Protein AF-A0A9E5WA90-F1 (afdb_monomer_lite)

Radius of gyration: 13.84 Å; chains: 1; bounding box: 31×18×41 Å

Foldseek 3Di:
DDDDDDADPVDPVNVVLCVQLVADAPDFDDDPSHTPDHPDDDDPVVVVVVVVVVVCVVPVPDPPDD

Sequence (66 aa):
MIDVSEWDMRTLEGIKRFKEIGAKSLPGIAMDNEIVYSSIIPGQEILKEEILKRFRKKNPTKTIQP

pLDDT: mean 91.38, std 10.35, range [49.97, 98.31]

Secondary structure (DSSP, 8-state):
--------TTSHHHHHHHHHTT--SSSEEEETTEEEEES-PPPHHHHHHHHHHHHHHH-TT-----

Structure (mmCIF, N/CA/C/O backbone):
data_AF-A0A9E5WA90-F1
#
_entry.id   AF-A0A9E5WA90-F1
#
loop_
_atom_site.group_PDB
_atom_site.id
_atom_site.type_symbol
_atom_site.label_atom_id
_atom_site.label_alt_id
_atom_site.label_comp_id
_atom_site.label_asym_id
_atom_site.label_entity_id
_atom_site.label_seq_id
_atom_site.pdbx_PDB_ins_code
_atom_site.Cartn_x
_atom_site.Cartn_y
_atom_site.Cartn_z
_atom_site.occupancy
_atom_site.B_iso_or_equiv
_atom_site.auth_seq_id
_atom_site.auth_comp_id
_atom_site.auth_asym_id
_atom_site.auth_atom_id
_atom_site.pdbx_PDB_model_num
ATOM 1 N N . MET A 1 1 ? -11.091 -11.109 9.700 1.00 81.19 1 MET A N 1
ATOM 2 C CA . MET A 1 1 ? -9.932 -11.617 8.941 1.00 81.19 1 MET A CA 1
ATOM 3 C C . MET A 1 1 ? -9.554 -10.537 7.941 1.00 81.19 1 MET A C 1
ATOM 5 O O . MET A 1 1 ? -10.469 -9.952 7.375 1.00 81.19 1 MET A O 1
ATOM 9 N N . ILE A 1 2 ? -8.271 -10.195 7.828 1.00 88.69 2 ILE A N 1
ATOM 10 C CA . ILE A 1 2 ? -7.768 -9.216 6.852 1.00 88.69 2 ILE A CA 1
ATOM 11 C C . ILE A 1 2 ? -7.174 -10.024 5.703 1.00 88.69 2 ILE A C 1
ATOM 13 O O . ILE A 1 2 ? -6.457 -10.985 5.971 1.00 88.69 2 ILE A O 1
ATOM 17 N N . ASP A 1 3 ? -7.497 -9.652 4.469 1.00 94.62 3 ASP A N 1
ATOM 18 C CA . ASP A 1 3 ? -6.863 -10.216 3.280 1.00 94.62 3 ASP A CA 1
ATOM 19 C C . ASP A 1 3 ? -5.648 -9.365 2.897 1.00 94.62 3 ASP A C 1
ATOM 21 O O . ASP A 1 3 ? -5.708 -8.132 2.949 1.00 94.62 3 ASP A O 1
ATOM 25 N N . VAL A 1 4 ? -4.536 -10.020 2.577 1.00 94.62 4 VAL A N 1
ATOM 26 C CA . VAL A 1 4 ? -3.246 -9.374 2.323 1.00 94.62 4 VAL A CA 1
ATOM 27 C C . VAL A 1 4 ? -2.643 -9.973 1.065 1.00 94.62 4 VAL A C 1
ATOM 29 O O . VAL A 1 4 ? -2.567 -11.189 0.911 1.00 94.62 4 VAL A O 1
ATOM 32 N N . SER A 1 5 ? -2.176 -9.109 0.173 1.00 95.62 5 SER A N 1
ATOM 33 C CA . SER A 1 5 ? -1.480 -9.505 -1.047 1.00 95.62 5 SER A CA 1
ATOM 34 C C . SER A 1 5 ? -0.272 -8.602 -1.266 1.00 95.62 5 SER A C 1
ATOM 36 O O . SER A 1 5 ? -0.308 -7.415 -0.936 1.00 95.62 5 SER A O 1
ATOM 38 N N . GLU A 1 6 ? 0.789 -9.169 -1.830 1.00 95.69 6 GLU A N 1
ATOM 39 C CA . GLU A 1 6 ? 1.993 -8.451 -2.236 1.00 95.69 6 GLU A CA 1
ATOM 40 C C . GLU A 1 6 ? 2.106 -8.496 -3.758 1.00 95.69 6 GLU A C 1
ATOM 42 O O . GLU A 1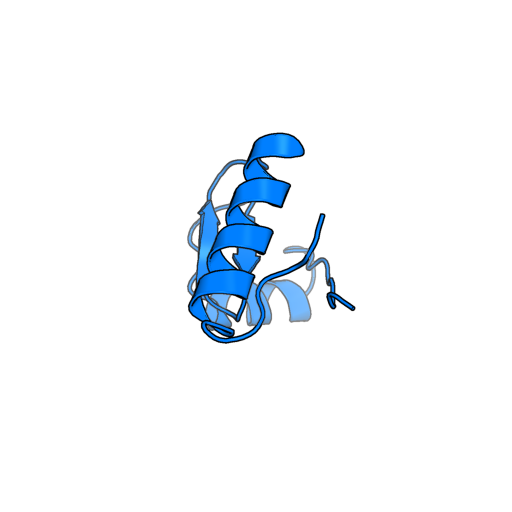 6 ? 1.880 -9.535 -4.377 1.00 95.69 6 GLU A O 1
ATOM 47 N N . TRP A 1 7 ? 2.458 -7.362 -4.362 1.00 96.12 7 TRP A N 1
ATOM 48 C CA . TRP A 1 7 ? 2.610 -7.244 -5.806 1.00 96.12 7 TRP A CA 1
ATOM 49 C C . TRP A 1 7 ? 4.006 -6.753 -6.164 1.00 96.12 7 TRP A C 1
ATOM 51 O O . TRP A 1 7 ? 4.462 -5.720 -5.673 1.00 96.12 7 TRP A O 1
ATOM 61 N N . ASP A 1 8 ? 4.654 -7.473 -7.077 1.00 96.12 8 ASP A N 1
ATOM 62 C CA . ASP A 1 8 ? 6.000 -7.169 -7.553 1.00 96.12 8 ASP A CA 1
ATOM 63 C C . ASP A 1 8 ? 5.953 -6.406 -8.885 1.00 96.12 8 ASP A C 1
ATOM 65 O O . ASP A 1 8 ? 5.373 -6.873 -9.870 1.00 96.12 8 ASP A O 1
ATOM 69 N N . MET A 1 9 ? 6.624 -5.254 -8.944 1.00 95.69 9 MET A N 1
ATOM 70 C CA . MET A 1 9 ? 6.709 -4.410 -10.142 1.00 95.69 9 MET A CA 1
ATOM 71 C C . MET A 1 9 ? 7.507 -5.021 -11.298 1.00 95.69 9 MET A C 1
ATOM 73 O O . MET A 1 9 ? 7.470 -4.495 -12.409 1.00 95.69 9 MET A O 1
ATOM 77 N N . ARG A 1 10 ? 8.194 -6.143 -11.072 1.00 96.75 10 ARG A N 1
ATOM 78 C CA . ARG A 1 10 ? 8.832 -6.949 -12.123 1.00 96.75 10 ARG A CA 1
ATOM 79 C C . ARG A 1 10 ? 7.834 -7.843 -12.869 1.00 96.75 10 ARG A C 1
ATOM 81 O O . ARG A 1 10 ? 8.205 -8.464 -13.861 1.00 96.75 10 ARG A O 1
ATOM 88 N N . THR A 1 11 ? 6.579 -7.912 -12.417 1.00 98.31 11 THR A N 1
ATOM 89 C CA . THR A 1 11 ? 5.519 -8.745 -13.008 1.00 98.31 11 THR A CA 1
ATOM 90 C C . THR A 1 11 ? 4.454 -7.901 -13.712 1.00 98.31 11 THR A C 1
ATOM 92 O O . THR A 1 11 ? 4.163 -6.772 -13.312 1.00 98.31 11 THR A O 1
ATOM 95 N N . LEU A 1 12 ? 3.816 -8.460 -14.750 1.00 98.00 12 LEU A N 1
ATOM 96 C CA . LEU A 1 12 ? 2.695 -7.800 -15.437 1.00 98.00 12 LEU A CA 1
ATOM 97 C C 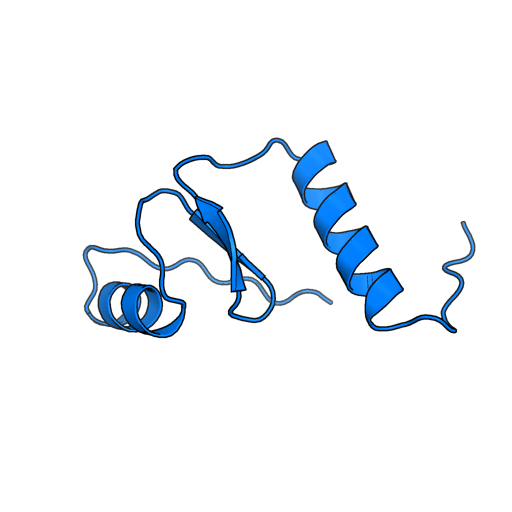. LEU A 1 12 ? 1.507 -7.552 -14.499 1.00 98.00 12 LEU A C 1
ATO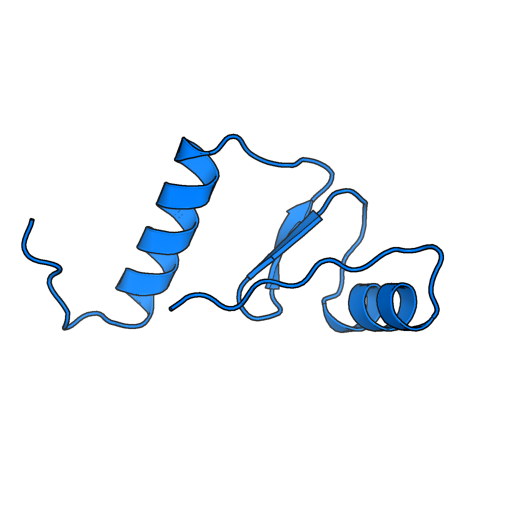M 99 O O . LEU A 1 12 ? 0.861 -6.509 -14.594 1.00 98.00 12 LEU A O 1
ATOM 103 N N . GLU A 1 13 ? 1.238 -8.493 -13.593 1.00 97.62 13 GLU A N 1
ATOM 104 C CA . GLU A 1 13 ? 0.187 -8.365 -12.584 1.00 97.62 13 GLU A CA 1
ATOM 105 C C . GLU A 1 13 ? 0.462 -7.187 -11.649 1.00 97.62 13 GLU A C 1
ATOM 107 O O . GLU A 1 13 ? -0.407 -6.334 -11.473 1.00 97.62 13 GLU A O 1
ATOM 112 N N . GLY A 1 14 ? 1.682 -7.080 -11.117 1.00 96.94 14 GLY A N 1
ATOM 113 C CA . GLY A 1 14 ? 2.041 -5.977 -10.233 1.00 96.94 14 GLY A CA 1
ATOM 114 C C . GLY A 1 14 ? 2.004 -4.623 -10.933 1.00 96.94 14 GLY A C 1
ATOM 115 O O . GLY A 1 14 ? 1.438 -3.676 -10.390 1.00 96.94 14 GLY A O 1
ATOM 116 N N . ILE A 1 15 ? 2.483 -4.533 -12.180 1.00 97.50 15 ILE A N 1
ATOM 117 C CA . ILE A 1 15 ? 2.379 -3.303 -12.986 1.00 97.50 15 ILE A CA 1
ATOM 118 C C . ILE A 1 15 ? 0.914 -2.917 -13.218 1.00 97.50 15 ILE A C 1
ATOM 120 O O . ILE A 1 15 ? 0.556 -1.741 -13.101 1.00 97.50 15 ILE A O 1
ATOM 124 N N . LYS A 1 16 ? 0.060 -3.888 -13.562 1.00 97.56 16 LYS A N 1
ATOM 125 C CA . LYS A 1 16 ? -1.378 -3.661 -13.739 1.00 97.56 16 LYS A CA 1
ATOM 126 C C . LYS A 1 16 ? -1.985 -3.138 -12.441 1.00 97.56 16 LYS A C 1
ATOM 128 O O . LYS A 1 16 ? -2.638 -2.096 -12.455 1.00 97.56 16 LYS A O 1
ATOM 133 N N . ARG A 1 17 ? -1.697 -3.798 -11.320 1.00 96.06 17 ARG A N 1
ATOM 134 C CA . ARG A 1 17 ? -2.246 -3.427 -10.021 1.00 96.06 17 ARG A CA 1
ATOM 135 C C . ARG A 1 17 ? -1.801 -2.043 -9.564 1.00 96.06 17 ARG A C 1
ATOM 137 O O . ARG A 1 17 ? -2.630 -1.260 -9.116 1.00 96.06 17 ARG A O 1
ATOM 144 N N . PHE A 1 18 ? -0.524 -1.715 -9.747 1.00 95.50 18 PHE A N 1
ATOM 145 C CA . PHE A 1 18 ? 0.049 -0.404 -9.446 1.00 95.50 18 PHE A CA 1
ATOM 146 C C . PHE A 1 18 ? -0.675 0.729 -10.187 1.00 95.50 18 PHE A C 1
ATOM 148 O O . PHE A 1 18 ? -0.942 1.783 -9.608 1.00 95.50 18 PHE A O 1
ATOM 155 N N . LYS A 1 19 ? -1.041 0.498 -11.455 1.00 95.06 19 LYS A N 1
ATOM 156 C CA . LYS A 1 19 ? -1.836 1.448 -12.246 1.00 95.06 19 LYS A CA 1
ATOM 157 C C . LYS A 1 19 ? -3.276 1.552 -11.745 1.00 95.06 19 LYS A C 1
ATOM 159 O O . LYS A 1 19 ? -3.773 2.665 -11.613 1.00 95.06 19 LYS A O 1
ATOM 164 N N . GLU A 1 20 ? -3.928 0.426 -11.453 1.00 95.62 20 GLU A N 1
ATOM 165 C CA . GLU A 1 20 ? -5.320 0.389 -10.971 1.00 95.62 20 GLU A CA 1
ATOM 166 C C . GLU A 1 20 ? -5.517 1.146 -9.655 1.00 95.62 20 GLU A C 1
ATOM 168 O O . GLU A 1 20 ? -6.490 1.880 -9.512 1.00 95.62 20 GLU A O 1
ATOM 173 N N . ILE A 1 21 ? -4.585 1.000 -8.709 1.00 94.94 21 ILE A N 1
ATOM 174 C CA . ILE A 1 21 ? -4.640 1.678 -7.402 1.00 94.94 21 ILE A CA 1
ATOM 175 C C . ILE A 1 21 ? -4.132 3.131 -7.455 1.00 94.94 21 ILE A C 1
ATOM 177 O O . ILE A 1 21 ? -4.114 3.818 -6.437 1.00 94.94 21 ILE A O 1
ATOM 181 N N . GLY A 1 22 ? -3.676 3.604 -8.622 1.00 93.94 22 GLY A N 1
ATOM 182 C CA . GLY A 1 22 ? -3.180 4.970 -8.806 1.00 93.94 22 GLY A CA 1
ATOM 183 C C . GLY A 1 22 ? -1.858 5.281 -8.092 1.00 93.94 22 GLY A C 1
ATOM 184 O O . GLY A 1 22 ? -1.574 6.454 -7.829 1.00 93.94 22 GLY A O 1
ATOM 185 N N . ALA A 1 23 ? -1.045 4.266 -7.785 1.00 93.19 23 ALA A N 1
ATOM 186 C CA . ALA A 1 23 ? 0.231 4.439 -7.096 1.00 93.19 23 ALA A CA 1
ATOM 187 C C . ALA A 1 23 ? 1.224 5.284 -7.910 1.00 93.19 23 ALA A C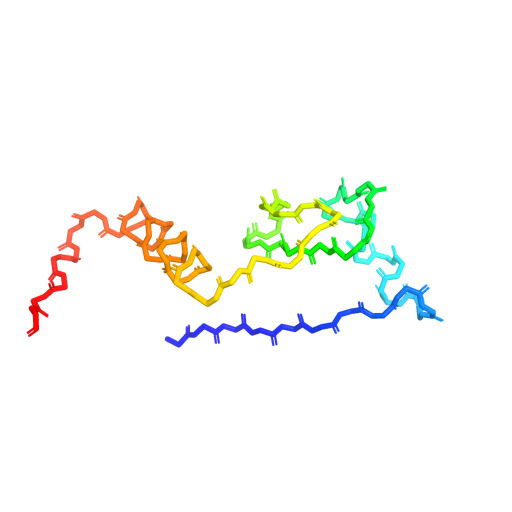 1
ATOM 189 O O . ALA A 1 23 ? 1.198 5.316 -9.143 1.00 93.19 23 ALA A O 1
ATOM 190 N N . LYS A 1 24 ? 2.112 5.992 -7.202 1.00 91.38 24 LYS A N 1
ATOM 191 C CA . LYS A 1 24 ? 3.122 6.881 -7.807 1.00 91.38 24 LYS A CA 1
ATOM 192 C C . LYS A 1 24 ? 4.557 6.449 -7.534 1.00 91.38 24 LYS A C 1
ATOM 194 O O . LYS A 1 24 ? 5.431 6.740 -8.342 1.00 91.38 24 LYS A O 1
ATOM 199 N N . SER A 1 25 ? 4.797 5.740 -6.437 1.00 93.38 25 SER A N 1
ATOM 200 C CA . SER A 1 25 ? 6.131 5.327 -6.006 1.00 93.38 25 SER A CA 1
ATOM 201 C C . SER A 1 25 ? 6.089 4.012 -5.230 1.00 93.38 25 SER A C 1
ATOM 203 O O . SER A 1 25 ? 5.041 3.601 -4.729 1.00 93.38 25 SER A O 1
ATOM 205 N N . LEU A 1 26 ? 7.252 3.367 -5.139 1.00 93.00 26 LEU A N 1
ATOM 206 C CA . LEU A 1 26 ? 7.500 2.213 -4.281 1.00 93.00 26 LEU A CA 1
ATOM 207 C C . LEU A 1 26 ? 8.457 2.579 -3.131 1.00 93.00 26 LEU A C 1
ATOM 209 O O . LEU A 1 26 ? 9.257 3.503 -3.295 1.00 93.00 26 LEU A O 1
ATOM 213 N N . PRO A 1 27 ? 8.440 1.820 -2.018 1.00 94.19 27 PRO A N 1
ATOM 214 C CA . PRO A 1 27 ? 7.387 0.868 -1.650 1.00 94.19 27 PRO A CA 1
ATOM 215 C C . PRO A 1 27 ? 6.077 1.604 -1.333 1.00 94.19 27 PRO A C 1
ATOM 217 O O . PRO A 1 27 ? 6.079 2.806 -1.075 1.00 94.19 27 PRO A O 1
ATOM 220 N N . GLY A 1 28 ? 4.950 0.897 -1.363 1.00 93.75 28 GLY A N 1
ATOM 221 C CA . GLY A 1 28 ? 3.658 1.486 -1.031 1.00 93.75 28 GLY A CA 1
ATOM 222 C C . GLY A 1 28 ? 2.693 0.459 -0.462 1.00 93.75 28 GLY A C 1
ATOM 223 O O . GLY A 1 28 ? 2.790 -0.727 -0.765 1.00 93.75 28 GLY A O 1
ATOM 224 N N . ILE A 1 29 ? 1.766 0.927 0.368 1.00 96.00 29 ILE A N 1
ATOM 225 C CA . ILE A 1 29 ? 0.692 0.111 0.935 1.00 96.00 29 ILE A CA 1
ATOM 226 C C . ILE A 1 29 ? -0.630 0.732 0.513 1.00 96.00 29 ILE A C 1
ATOM 228 O O . ILE A 1 29 ? -0.895 1.906 0.792 1.00 96.00 29 ILE A O 1
ATOM 232 N N . ALA A 1 30 ? -1.462 -0.083 -0.128 1.00 95.50 30 ALA A N 1
ATOM 233 C CA . ALA A 1 30 ? -2.850 0.240 -0.392 1.00 95.50 30 ALA A CA 1
ATOM 234 C C . ALA A 1 30 ? -3.760 -0.507 0.587 1.00 95.50 30 ALA A C 1
ATOM 236 O O . ALA A 1 30 ? -3.537 -1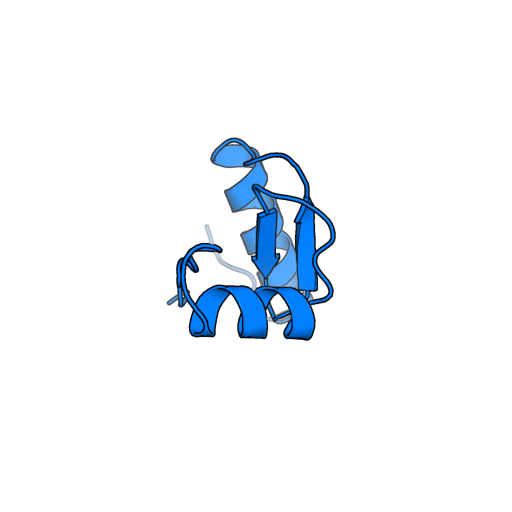.679 0.881 1.00 95.50 30 ALA A O 1
ATOM 237 N N . MET A 1 31 ? -4.807 0.157 1.061 1.00 95.69 31 MET A N 1
ATOM 238 C CA . MET A 1 31 ? -5.882 -0.457 1.836 1.00 95.69 31 MET A CA 1
ATOM 239 C C . MET A 1 31 ? -7.193 -0.127 1.145 1.00 95.69 31 MET A C 1
ATOM 241 O O . MET A 1 31 ? -7.449 1.034 0.844 1.00 95.69 31 MET A O 1
ATOM 245 N N . ASP A 1 32 ? -8.022 -1.137 0.886 1.00 93.81 32 ASP A N 1
ATOM 246 C CA . ASP A 1 32 ? -9.300 -0.947 0.188 1.00 93.81 32 ASP A CA 1
ATOM 247 C C . ASP A 1 32 ? -9.155 -0.253 -1.181 1.00 93.81 32 ASP A C 1
ATOM 249 O O . ASP A 1 32 ? -9.961 0.600 -1.545 1.00 93.81 32 ASP A O 1
ATOM 253 N N . ASN A 1 33 ? -8.116 -0.628 -1.941 1.00 93.31 33 ASN A N 1
ATOM 254 C CA . ASN A 1 33 ? -7.735 -0.041 -3.238 1.00 93.31 33 ASN A CA 1
ATOM 255 C C . ASN A 1 33 ? -7.270 1.425 -3.190 1.00 93.31 33 ASN A C 1
ATOM 257 O O . ASN A 1 33 ? -7.063 2.025 -4.240 1.00 93.31 33 ASN A O 1
ATOM 261 N N . GLU A 1 34 ? -7.069 1.994 -2.004 1.00 94.19 34 GLU A N 1
ATOM 262 C CA . GLU A 1 34 ? -6.579 3.358 -1.817 1.00 94.19 34 GLU A CA 1
ATOM 263 C C . GLU A 1 34 ? -5.135 3.330 -1.311 1.00 94.19 34 GLU A C 1
ATOM 265 O O . GLU A 1 34 ? -4.837 2.634 -0.341 1.00 94.19 34 GLU A O 1
ATOM 270 N N . ILE A 1 35 ? -4.235 4.094 -1.937 1.00 94.69 35 ILE A N 1
ATOM 271 C CA . ILE A 1 35 ? -2.863 4.255 -1.438 1.00 94.69 35 ILE A CA 1
ATOM 272 C C . ILE A 1 35 ? -2.890 5.014 -0.114 1.00 94.69 35 ILE A C 1
ATOM 274 O O . ILE A 1 35 ? -3.332 6.157 -0.050 1.00 94.69 35 ILE A O 1
ATOM 278 N N . VAL A 1 36 ? -2.380 4.371 0.932 1.00 95.62 36 VAL A N 1
ATOM 279 C CA . VAL A 1 36 ? -2.310 4.929 2.289 1.00 95.62 36 VAL A CA 1
ATOM 280 C C . VAL A 1 36 ? -0.895 5.389 2.609 1.00 95.62 36 VAL A C 1
ATOM 282 O O . VAL A 1 36 ? -0.700 6.449 3.196 1.00 95.62 36 VAL A O 1
ATOM 285 N N . TYR A 1 37 ? 0.097 4.611 2.177 1.00 95.38 37 TYR A N 1
ATOM 286 C CA . TYR A 1 37 ? 1.508 4.938 2.333 1.00 95.38 37 TYR A CA 1
ATOM 287 C C . TYR A 1 37 ? 2.201 4.842 0.981 1.00 95.38 37 TYR A C 1
ATOM 289 O O . TYR A 1 37 ? 2.022 3.867 0.249 1.00 95.38 37 TYR A O 1
ATOM 297 N N . SER A 1 38 ? 3.003 5.852 0.667 1.00 93.56 38 SER A N 1
ATOM 298 C CA . SER A 1 38 ? 3.802 5.931 -0.553 1.00 93.56 38 SER A CA 1
ATOM 299 C C . SER A 1 38 ? 5.252 6.220 -0.201 1.00 93.56 38 SER A C 1
ATOM 301 O O . SER A 1 38 ? 5.513 7.064 0.657 1.00 93.56 38 SER A O 1
ATOM 303 N N . SER A 1 39 ? 6.185 5.571 -0.891 1.00 93.00 39 SER A N 1
ATOM 304 C CA . SER A 1 39 ? 7.636 5.692 -0.685 1.00 93.00 39 SER A CA 1
ATOM 305 C C . SER A 1 39 ? 8.152 5.221 0.684 1.00 93.00 39 SER A C 1
ATOM 307 O O . SER A 1 39 ? 9.338 5.377 0.963 1.00 93.00 39 SER A O 1
ATOM 309 N N . ILE A 1 40 ? 7.301 4.657 1.548 1.00 92.50 40 ILE A N 1
ATOM 310 C CA . ILE A 1 40 ? 7.678 4.201 2.890 1.00 92.50 40 ILE A CA 1
ATOM 311 C C . ILE A 1 40 ? 6.799 3.032 3.341 1.00 92.50 40 ILE A C 1
ATOM 313 O O . ILE A 1 40 ? 5.591 3.024 3.101 1.00 92.50 40 ILE A O 1
ATOM 317 N N . ILE A 1 41 ? 7.408 2.059 4.024 1.00 92.25 41 ILE A N 1
ATOM 318 C CA . ILE A 1 41 ? 6.685 1.046 4.800 1.00 92.25 41 ILE A CA 1
ATOM 319 C C . ILE A 1 41 ? 6.649 1.529 6.258 1.00 92.25 41 ILE A C 1
ATOM 321 O O . ILE A 1 41 ? 7.715 1.696 6.855 1.00 92.25 41 ILE A O 1
ATOM 325 N N . PRO A 1 42 ? 5.466 1.805 6.8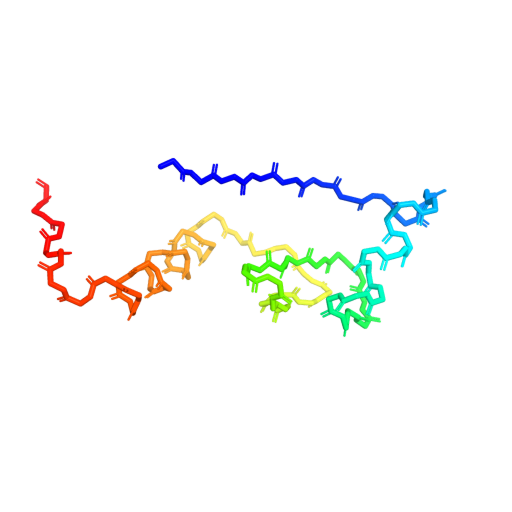32 1.00 95.69 42 PRO A N 1
ATOM 326 C CA . PRO A 1 42 ? 5.351 2.255 8.214 1.00 95.69 42 PRO A CA 1
ATOM 327 C C . PRO A 1 42 ? 5.758 1.152 9.200 1.00 95.69 42 PRO A C 1
ATOM 329 O O . PRO A 1 42 ? 5.685 -0.040 8.901 1.00 95.69 42 PRO A O 1
ATOM 332 N N . GLY A 1 43 ? 6.126 1.555 10.417 1.00 96.88 43 GLY A N 1
ATOM 333 C CA . GLY A 1 43 ? 6.293 0.621 11.531 1.00 96.88 43 GLY A CA 1
ATOM 334 C C . GLY A 1 43 ? 4.972 -0.051 11.931 1.00 96.88 43 GLY A C 1
ATOM 335 O O . GLY A 1 43 ? 3.886 0.439 11.612 1.00 96.88 43 GLY A O 1
ATOM 336 N N . GLN A 1 44 ? 5.066 -1.160 12.670 1.00 95.94 44 GLN A N 1
ATOM 337 C CA . GLN A 1 44 ? 3.908 -1.996 13.014 1.00 95.94 44 GLN A CA 1
ATOM 338 C C . GLN A 1 44 ? 2.812 -1.246 13.779 1.00 95.94 44 GLN A C 1
ATOM 340 O O . GLN A 1 44 ? 1.640 -1.394 13.440 1.00 95.94 44 GLN A O 1
ATOM 345 N N . GLU A 1 45 ? 3.172 -0.415 14.761 1.00 97.62 45 GLU A N 1
ATOM 346 C CA . GLU A 1 45 ? 2.187 0.334 15.555 1.00 97.62 45 GLU A CA 1
ATOM 347 C C . GLU A 1 45 ? 1.383 1.317 14.697 1.00 97.62 45 GLU A C 1
ATOM 349 O O . GLU A 1 45 ? 0.156 1.344 14.767 1.00 97.62 45 GLU A O 1
ATOM 354 N N . ILE A 1 46 ? 2.064 2.045 13.806 1.00 97.62 46 ILE A N 1
ATOM 355 C CA . ILE A 1 46 ? 1.430 2.988 12.874 1.00 97.62 46 ILE A CA 1
ATOM 356 C C . ILE A 1 46 ? 0.495 2.238 11.919 1.00 97.62 46 ILE A C 1
ATOM 358 O O . ILE A 1 46 ? -0.644 2.652 11.699 1.00 97.62 46 ILE A O 1
ATOM 362 N N . LEU A 1 47 ? 0.955 1.107 11.373 1.00 95.88 47 LEU A N 1
ATOM 363 C CA . LEU A 1 47 ? 0.157 0.293 10.460 1.00 95.88 47 LEU A CA 1
ATOM 364 C C . LEU A 1 47 ? -1.098 -0.264 11.151 1.00 95.88 47 LEU A C 1
ATOM 366 O O . LEU A 1 47 ? -2.196 -0.207 10.595 1.00 95.88 47 LEU A O 1
ATOM 370 N N . LYS A 1 48 ? -0.946 -0.774 12.377 1.00 96.19 48 LYS A N 1
ATOM 371 C CA . LYS A 1 48 ? -2.037 -1.311 13.197 1.00 96.19 48 LYS A CA 1
ATOM 372 C C . LYS A 1 48 ? -3.075 -0.240 13.512 1.00 96.19 48 LYS A C 1
ATOM 374 O O . LYS A 1 48 ? -4.274 -0.503 13.395 1.00 96.19 48 LYS A O 1
ATOM 379 N N . GLU A 1 49 ? -2.636 0.952 13.902 1.00 96.94 49 GLU A N 1
ATOM 380 C CA . GLU A 1 49 ? -3.536 2.056 14.219 1.00 96.94 49 GLU A CA 1
ATOM 381 C C . GLU A 1 49 ? -4.386 2.458 13.008 1.00 96.94 49 GLU A C 1
ATOM 383 O O . GLU A 1 49 ? -5.607 2.586 13.134 1.00 96.94 49 GLU A O 1
ATOM 388 N N . GLU A 1 50 ? -3.778 2.584 11.826 1.00 96.56 50 GLU A N 1
ATOM 389 C CA . GLU A 1 50 ? -4.491 2.964 10.604 1.00 96.56 50 GLU A CA 1
ATOM 390 C C . GLU A 1 50 ? -5.494 1.882 10.165 1.00 96.56 50 GLU A C 1
ATOM 392 O O . GLU A 1 50 ? -6.641 2.204 9.836 1.00 96.56 50 GLU A O 1
ATOM 397 N N . ILE A 1 51 ? -5.132 0.596 10.273 1.00 95.19 51 ILE A N 1
ATOM 398 C CA . ILE A 1 51 ? -6.059 -0.527 10.039 1.00 95.19 51 ILE A CA 1
ATOM 399 C C . ILE A 1 51 ? -7.267 -0.436 10.984 1.00 95.19 51 ILE A C 1
ATOM 401 O O . ILE A 1 51 ? -8.417 -0.493 10.537 1.00 95.19 51 ILE A O 1
ATOM 405 N N . LEU A 1 52 ? -7.039 -0.259 12.291 1.00 94.94 52 LEU A N 1
ATOM 406 C CA . LEU A 1 52 ? -8.115 -0.178 13.287 1.00 94.94 52 LEU A CA 1
ATOM 407 C C . LEU A 1 52 ? -8.990 1.063 13.095 1.00 94.94 52 LEU A C 1
ATOM 409 O O . LEU A 1 52 ? -10.212 1.000 13.244 1.00 94.94 52 LEU A O 1
ATOM 413 N N . LYS A 1 53 ? -8.391 2.204 12.756 1.00 94.94 53 LYS A N 1
ATOM 414 C CA . LYS A 1 53 ? -9.102 3.447 12.443 1.00 94.94 53 LYS A CA 1
ATOM 415 C C . LYS A 1 53 ? -10.036 3.263 11.247 1.00 94.94 53 LYS A C 1
ATOM 417 O O . LYS A 1 53 ? -11.218 3.594 11.355 1.00 94.94 53 LYS A O 1
ATOM 422 N N . ARG A 1 54 ? -9.551 2.684 10.143 1.00 94.38 54 ARG A N 1
ATOM 423 C CA . ARG A 1 54 ? -10.370 2.382 8.956 1.00 94.38 54 ARG A CA 1
ATOM 424 C C . ARG A 1 54 ? -11.468 1.369 9.263 1.00 94.38 54 ARG A C 1
ATOM 426 O O . ARG A 1 54 ? -12.615 1.576 8.868 1.00 94.38 54 ARG A O 1
ATOM 433 N N . PHE A 1 55 ? -11.153 0.328 10.033 1.00 93.44 55 PHE A N 1
ATOM 434 C CA . PHE A 1 55 ? -12.139 -0.656 10.474 1.00 93.44 55 PHE A CA 1
ATOM 435 C C . PHE A 1 55 ? -13.273 -0.012 11.281 1.00 93.44 55 PHE A C 1
ATOM 437 O O . PHE A 1 55 ? -14.442 -0.227 10.959 1.00 93.44 55 PHE A O 1
ATOM 444 N N . ARG A 1 56 ? -12.948 0.825 12.276 1.00 93.25 56 ARG A N 1
ATOM 445 C CA . ARG A 1 56 ? -13.939 1.554 13.089 1.00 93.25 56 ARG A CA 1
ATOM 446 C C . ARG A 1 56 ? -14.782 2.507 12.247 1.00 93.25 56 ARG A C 1
ATOM 448 O O . ARG A 1 56 ? -15.998 2.524 12.396 1.00 93.25 56 ARG A O 1
ATOM 455 N N . LYS A 1 57 ? -14.163 3.236 11.310 1.00 92.38 57 LYS A N 1
ATOM 456 C CA . LYS A 1 57 ? -14.875 4.132 10.381 1.00 92.38 57 LYS A CA 1
ATOM 457 C C . LYS A 1 57 ? -15.915 3.384 9.538 1.00 92.38 57 LYS A C 1
ATOM 459 O O . LYS A 1 57 ? -16.993 3.915 9.295 1.00 92.38 57 LYS A O 1
ATOM 464 N N . LYS A 1 58 ? -15.607 2.156 9.109 1.00 90.75 58 LYS A N 1
ATOM 465 C CA . LYS A 1 58 ? -16.529 1.291 8.352 1.00 90.75 58 LYS A CA 1
ATOM 466 C C . LYS A 1 58 ? -17.578 0.591 9.223 1.00 90.75 58 LYS A C 1
ATOM 468 O O . LYS A 1 58 ? -18.612 0.188 8.703 1.00 90.75 58 LYS A O 1
ATOM 473 N N . ASN A 1 59 ? -17.317 0.428 10.522 1.00 90.19 59 ASN A N 1
ATOM 474 C CA . ASN A 1 59 ? -18.150 -0.342 11.451 1.00 90.19 59 ASN A CA 1
ATOM 475 C C . ASN A 1 59 ? -18.486 0.474 12.716 1.00 90.19 59 ASN A C 1
ATOM 477 O O . ASN A 1 59 ? -18.083 0.087 13.815 1.00 90.19 59 ASN A O 1
ATOM 481 N N . PRO A 1 60 ? -19.233 1.587 12.597 1.00 80.56 60 PRO A N 1
ATOM 482 C CA . PRO A 1 60 ? -19.463 2.519 13.705 1.00 80.56 60 PRO A CA 1
ATOM 483 C C . PRO A 1 60 ? -20.214 1.908 14.905 1.00 80.56 60 PRO A C 1
ATOM 485 O O . PRO A 1 60 ? -20.113 2.423 16.012 1.00 80.56 60 PRO A O 1
ATOM 488 N N . THR A 1 61 ? -20.942 0.805 14.714 1.00 73.75 61 THR A N 1
ATOM 489 C CA . THR A 1 61 ? -21.737 0.119 15.751 1.00 73.75 61 THR A CA 1
ATOM 490 C C . THR A 1 61 ? -21.036 -1.068 16.413 1.00 73.75 61 THR A C 1
ATOM 492 O O . THR A 1 61 ? -21.567 -1.623 17.372 1.00 73.75 61 THR A O 1
ATOM 495 N N . LYS A 1 62 ? -19.845 -1.471 15.948 1.00 61.66 62 LYS A N 1
ATOM 496 C CA . LYS A 1 62 ? -19.046 -2.510 16.614 1.00 61.66 62 LYS A CA 1
ATOM 497 C C . LYS A 1 62 ? -18.046 -1.848 17.554 1.00 61.66 62 LYS A C 1
ATOM 499 O O . LYS A 1 62 ? -16.886 -1.641 17.202 1.00 61.66 62 LYS A O 1
ATOM 504 N N . THR A 1 63 ? -18.494 -1.530 18.764 1.00 58.88 63 THR A N 1
ATOM 505 C CA . THR A 1 63 ? -17.594 -1.345 19.904 1.00 58.88 63 THR A CA 1
ATOM 506 C C . THR A 1 63 ? -16.869 -2.665 20.136 1.00 58.88 63 THR A C 1
ATOM 508 O O . THR A 1 63 ? -17.448 -3.649 20.591 1.00 58.88 63 THR A O 1
ATOM 511 N N . ILE A 1 64 ? -15.598 -2.701 19.746 1.00 61.72 64 ILE A N 1
ATOM 512 C CA . ILE A 1 64 ? -14.688 -3.787 20.092 1.00 61.72 64 ILE A CA 1
ATOM 513 C C . ILE A 1 64 ? -14.501 -3.664 21.607 1.00 61.72 64 ILE A C 1
ATOM 515 O O . ILE A 1 64 ? -13.873 -2.712 22.069 1.00 61.72 64 ILE A O 1
ATOM 519 N N . GLN A 1 65 ? -15.162 -4.536 22.370 1.00 49.97 65 GLN A N 1
ATOM 520 C CA . GLN A 1 65 ? -14.903 -4.663 23.802 1.00 49.97 65 GLN A CA 1
ATOM 521 C C . GLN A 1 65 ? -13.454 -5.151 23.987 1.00 49.97 65 GLN A C 1
ATOM 523 O O . GLN A 1 65 ? -13.001 -5.939 23.150 1.00 49.97 65 GLN A O 1
ATOM 528 N N . PRO A 1 66 ? -12.734 -4.612 24.988 1.00 58.88 66 PRO A N 1
ATOM 529 C CA . PRO A 1 66 ? -11.302 -4.836 25.181 1.00 58.88 66 PRO A CA 1
ATOM 530 C C . PRO A 1 66 ? -10.940 -6.304 25.414 1.00 58.88 66 PRO A C 1
ATOM 532 O O . PRO A 1 66 ? -11.780 -7.046 25.971 1.00 58.88 66 PRO A O 1
#